Protein AF-A0A518KAV7-F1 (afdb_monomer)

Nearest PDB structures (foldseek):
  3vib-assembly2_D  TM=1.621E-01  e=8.831E+00  Neisseria gonorrhoeae

Organism: NCBI:txid2528022

Radius of gyration: 20.18 Å; Cα contacts (8 Å, |Δi|>4): 97; chains: 1; bounding box: 56×32×57 Å

Secondary structure (DSSP, 8-state):
-----PPPHHHHHHHHHHHHHHS-HHHHHHHHHHHHHHHTT-HHHHHHHHHHHTT-HHHHHHHHHHHHH-SHHHHHHHH-HHHH---SHHHHHHHHHHHHHTTS---HHHHHHHHHHHHHS----PPP--------GGGGTTSSTTSSSSSSS--

Solvent-accessible surface area (backbone atoms only — not comparable to full-atom values): 9605 Å² total; per-residue (Å²): 135,86,69,80,55,72,61,60,67,72,56,54,54,52,49,52,53,50,40,64,74,46,33,58,80,92,47,37,66,60,51,50,62,65,36,46,74,37,35,38,67,41,53,66,57,35,50,42,38,51,63,76,20,70,47,37,68,72,44,37,53,52,45,47,56,42,44,74,77,50,47,64,62,57,51,47,40,66,78,36,50,76,77,64,49,68,83,42,50,64,52,41,50,55,50,37,54,50,29,42,75,70,69,74,43,73,56,69,67,56,54,53,50,31,53,52,51,58,72,67,50,77,87,77,81,72,79,91,76,80,95,78,86,82,79,69,78,68,80,72,67,77,83,73,80,82,82,81,85,86,84,92,85,89,133

Sequence (155 aa):
MAFNSNPPAHVWDAIDRQISQQFAAADQDRVKEMIRPFMEGDAKLAKYILLLSRGKINAVANYVESAKNDSRDIIFWVENPEESRLETPEKIEDFQKTCEWLGIGRDSELDRYKTQLESKAPDRRIPVLPDEPGIPKWVLLLVTCGVILFSFMIA

Foldseek 3Di:
DDQQDQDDPVLVVVLLVLLVVQEDPVCSVVLCVLLVVCRRPPSVLSVLLSVQCRHPSVSSNVSSVVVVVPSVVSVCCSVCVVLVDPLALVSLVVVQVVCVVVVVHGDVVSVVVSVVSVVPDDDPPDDDDDDDDDPDPCVVVPPPPPPPPDDPPDD

Mean predicted aligned error: 13.45 Å

Structure (mmCIF, N/CA/C/O backbone):
data_AF-A0A518KAV7-F1
#
_entry.id   AF-A0A518KAV7-F1
#
loop_
_atom_site.group_PDB
_atom_site.id
_atom_site.type_symbol
_atom_site.label_atom_id
_atom_site.label_alt_id
_atom_site.label_comp_id
_atom_site.label_asym_id
_atom_site.label_entity_id
_atom_site.label_seq_id
_atom_site.pdbx_PDB_ins_code
_atom_site.Cartn_x
_atom_site.Cartn_y
_atom_site.Cartn_z
_atom_site.occupancy
_atom_site.B_iso_or_equiv
_atom_site.auth_seq_id
_atom_site.auth_comp_id
_atom_site.auth_asym_id
_atom_site.auth_atom_id
_atom_site.pdbx_PDB_model_num
ATOM 1 N N . MET A 1 1 ? 4.267 4.760 27.794 1.00 34.22 1 MET A N 1
ATOM 2 C CA . MET A 1 1 ? 3.661 6.053 27.414 1.00 34.22 1 MET A CA 1
ATOM 3 C C . MET A 1 1 ? 2.378 5.745 26.669 1.00 34.22 1 MET A C 1
ATOM 5 O O . MET A 1 1 ? 2.455 5.133 25.616 1.00 34.22 1 MET A O 1
ATOM 9 N N . ALA A 1 2 ? 1.220 6.051 27.251 1.00 39.09 2 ALA A N 1
ATOM 10 C CA . ALA A 1 2 ? -0.074 5.802 26.624 1.00 39.09 2 ALA A CA 1
ATOM 11 C C . ALA A 1 2 ? -0.542 7.083 25.926 1.00 39.09 2 ALA A C 1
ATOM 13 O O . ALA A 1 2 ? -1.054 7.984 26.583 1.00 39.09 2 ALA A O 1
ATOM 14 N N . PHE A 1 3 ? -0.367 7.162 24.609 1.00 43.00 3 PHE A N 1
ATOM 15 C CA . PHE A 1 3 ? -1.156 8.072 23.781 1.00 43.00 3 PHE A CA 1
ATOM 16 C C . PHE A 1 3 ? -2.377 7.291 23.305 1.00 43.00 3 PHE A C 1
ATOM 18 O O . PHE A 1 3 ? -2.427 6.816 22.182 1.00 43.00 3 PHE A O 1
ATOM 25 N N . ASN A 1 4 ? -3.317 7.072 24.226 1.00 48.50 4 ASN A N 1
ATOM 26 C CA . ASN A 1 4 ? -4.626 6.515 23.912 1.00 48.50 4 ASN A CA 1
ATOM 27 C C . ASN A 1 4 ? -5.614 7.683 23.902 1.00 48.50 4 ASN A C 1
ATOM 29 O O . ASN A 1 4 ? -6.257 7.999 24.903 1.00 48.50 4 ASN A O 1
ATOM 33 N N . SER A 1 5 ? -5.609 8.431 22.806 1.00 58.91 5 SER A N 1
ATOM 34 C CA . SER A 1 5 ? -6.544 9.526 22.574 1.00 58.91 5 SER A CA 1
ATOM 35 C C . SER A 1 5 ? -7.206 9.252 21.242 1.00 58.91 5 SER A C 1
ATOM 37 O O . SER A 1 5 ? -6.611 9.470 20.192 1.00 58.91 5 SER A O 1
ATOM 39 N N . ASN A 1 6 ? -8.431 8.737 21.314 1.00 66.62 6 ASN A N 1
ATOM 40 C CA . ASN A 1 6 ? -9.292 8.513 20.162 1.00 66.62 6 ASN A CA 1
ATOM 41 C C . ASN A 1 6 ? -9.259 9.776 19.272 1.00 66.62 6 ASN A C 1
ATOM 43 O O . ASN A 1 6 ? -9.454 10.878 19.806 1.00 66.62 6 ASN A O 1
ATOM 47 N N . PRO A 1 7 ? -8.948 9.678 17.966 1.00 72.12 7 PRO A N 1
ATOM 48 C CA . PRO A 1 7 ? -8.705 10.862 17.160 1.00 72.12 7 PRO A CA 1
ATOM 49 C C . PRO A 1 7 ? -9.982 11.711 17.068 1.00 72.12 7 PRO A C 1
ATOM 51 O O . PRO A 1 7 ? -11.095 11.181 17.160 1.00 72.12 7 PRO A O 1
ATOM 54 N N . PRO A 1 8 ? -9.854 13.037 16.878 1.00 82.06 8 PRO A N 1
ATOM 55 C CA . PRO A 1 8 ? -11.007 13.922 16.770 1.00 82.06 8 PRO A CA 1
ATOM 56 C C . PRO A 1 8 ? -11.998 13.446 15.696 1.00 82.06 8 PRO A C 1
ATOM 58 O O . PRO A 1 8 ? -11.579 12.997 14.630 1.00 82.06 8 PRO A O 1
ATOM 61 N N . ALA A 1 9 ? -13.305 13.612 15.926 1.00 83.06 9 ALA A N 1
ATOM 62 C CA . ALA A 1 9 ? -14.360 13.112 15.029 1.00 83.06 9 ALA A CA 1
ATOM 63 C C . ALA A 1 9 ? -14.176 13.524 13.553 1.00 83.06 9 ALA A C 1
ATOM 65 O O . ALA A 1 9 ? -14.327 12.707 12.652 1.00 83.06 9 ALA A O 1
ATOM 66 N N . HIS A 1 10 ? -13.727 14.758 13.299 1.00 84.56 10 HIS A N 1
ATOM 67 C CA . HIS A 1 10 ? -13.486 15.244 11.936 1.00 84.56 10 HIS A CA 1
ATOM 68 C C . HIS A 1 10 ? -12.401 14.452 11.177 1.00 84.56 10 HIS A C 1
ATOM 70 O O . HIS A 1 10 ? -12.378 14.458 9.944 1.00 84.56 10 HIS A O 1
ATOM 76 N N . VAL A 1 11 ? -11.485 13.790 11.894 1.00 85.06 11 VAL A N 1
ATOM 77 C CA . VAL A 1 11 ? -10.450 12.928 11.310 1.00 85.06 11 VAL A CA 1
ATOM 78 C C . VAL A 1 11 ? -11.068 11.618 10.833 1.00 85.06 11 VAL A C 1
ATOM 80 O O . VAL A 1 11 ? -10.790 11.206 9.706 1.00 85.06 11 VAL A O 1
ATOM 83 N N . TRP A 1 12 ? -11.948 11.016 11.639 1.00 85.12 12 TRP A N 1
ATOM 84 C CA . TRP A 1 12 ? -12.741 9.851 11.242 1.00 85.12 12 TRP A CA 1
ATOM 85 C C . TRP A 1 12 ? -13.594 10.154 10.011 1.00 85.12 12 TRP A C 1
ATOM 87 O O . TRP A 1 12 ? -13.512 9.414 9.037 1.00 85.12 12 TRP A O 1
ATOM 97 N N . ASP A 1 13 ? -14.301 11.286 9.991 1.00 90.69 13 ASP A N 1
ATOM 98 C CA . ASP A 1 13 ? -15.133 11.679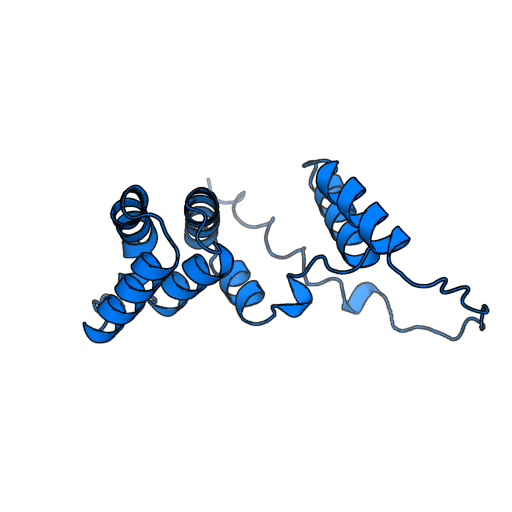 8.846 1.00 90.69 13 ASP A CA 1
ATOM 99 C C . ASP A 1 13 ? -14.316 11.839 7.556 1.00 90.69 13 ASP A C 1
ATOM 101 O O . ASP A 1 13 ? -14.772 11.510 6.460 1.00 90.69 13 ASP A O 1
ATOM 105 N N . ALA A 1 14 ? -13.095 12.373 7.657 1.00 90.69 14 ALA A N 1
ATOM 106 C CA . ALA A 1 14 ? -12.216 12.532 6.503 1.00 90.69 14 ALA A CA 1
ATOM 107 C C . ALA A 1 14 ? -11.756 11.180 5.943 1.00 90.69 14 ALA A C 1
ATOM 109 O O . ALA A 1 14 ? -11.731 11.005 4.725 1.00 90.69 14 ALA A O 1
ATOM 110 N N . ILE A 1 15 ? -11.419 10.233 6.819 1.00 91.62 15 ILE A N 1
ATOM 111 C CA . ILE A 1 15 ? -11.043 8.878 6.414 1.00 91.62 15 ILE A CA 1
ATOM 112 C C . ILE A 1 15 ? -12.242 8.120 5.853 1.00 91.62 15 ILE A C 1
ATOM 114 O O . ILE A 1 15 ? -12.112 7.466 4.823 1.00 91.62 15 ILE A O 1
ATOM 118 N N . ASP A 1 16 ? -13.413 8.246 6.468 1.00 93.00 16 ASP A N 1
ATOM 119 C CA . ASP A 1 16 ? -14.627 7.579 6.006 1.00 93.00 16 ASP A CA 1
ATOM 120 C C . ASP A 1 16 ? -15.026 8.043 4.598 1.00 93.00 16 ASP A C 1
ATOM 122 O O . ASP A 1 16 ? -15.316 7.234 3.710 1.00 93.00 16 ASP A O 1
ATOM 126 N N . ARG A 1 17 ? -14.914 9.354 4.343 1.00 93.81 17 ARG A N 1
ATOM 127 C CA . ARG A 1 17 ? -15.061 9.917 2.993 1.00 93.81 17 ARG A CA 1
ATOM 128 C C . ARG A 1 17 ? -14.039 9.340 2.017 1.00 93.81 17 ARG A C 1
ATOM 130 O O . ARG A 1 17 ? -14.412 8.988 0.901 1.00 93.81 17 ARG A O 1
ATOM 137 N N . GLN A 1 18 ? -12.773 9.224 2.417 1.00 93.44 18 GLN A N 1
ATOM 138 C CA . GLN A 1 18 ? -11.726 8.661 1.561 1.00 93.44 18 GLN A CA 1
ATOM 139 C C . GLN A 1 18 ? -12.000 7.188 1.222 1.00 93.44 18 GLN A C 1
ATOM 141 O O . GLN A 1 18 ? -11.882 6.797 0.061 1.00 93.44 18 GLN A O 1
ATOM 146 N N . ILE A 1 19 ? -12.409 6.380 2.204 1.00 94.69 19 ILE A N 1
ATOM 147 C CA . ILE A 1 19 ? -12.776 4.973 1.997 1.00 94.69 19 ILE A CA 1
ATOM 148 C C . ILE A 1 19 ? -13.964 4.876 1.037 1.00 94.69 19 ILE A C 1
ATOM 150 O O . ILE A 1 19 ? -13.913 4.120 0.068 1.00 94.69 19 ILE A O 1
ATOM 154 N N . SER A 1 20 ? -14.990 5.698 1.254 1.00 94.50 20 SER A N 1
ATOM 155 C CA . SER A 1 20 ? -16.188 5.727 0.411 1.00 94.50 20 SER A CA 1
ATOM 156 C C . SER A 1 20 ? -15.890 6.080 -1.049 1.00 94.50 20 SER A C 1
ATOM 158 O O . SER A 1 20 ? -16.567 5.600 -1.954 1.00 94.50 20 SER A O 1
ATOM 160 N N . GLN A 1 21 ? -14.875 6.915 -1.287 1.00 94.75 21 GLN A N 1
ATOM 161 C CA . GLN A 1 21 ? -14.450 7.325 -2.628 1.00 94.75 21 GLN A CA 1
ATOM 162 C C . GLN A 1 21 ? -13.569 6.288 -3.334 1.00 94.75 21 GLN A C 1
ATOM 164 O O . GLN A 1 21 ? -13.584 6.219 -4.560 1.00 94.75 21 GLN A O 1
ATOM 169 N N . GLN A 1 22 ? -12.766 5.526 -2.587 1.00 93.19 22 GLN A N 1
ATOM 170 C CA . GLN A 1 22 ? -11.732 4.657 -3.160 1.00 93.19 22 GLN A CA 1
ATOM 171 C C . GLN A 1 22 ? -12.135 3.182 -3.242 1.00 93.19 22 GLN A C 1
ATOM 173 O O . GLN A 1 22 ? -11.555 2.453 -4.043 1.00 93.19 22 GLN A O 1
ATOM 178 N N . PHE A 1 23 ? -13.096 2.732 -2.431 1.00 94.06 23 PHE A N 1
ATOM 179 C CA . PHE A 1 23 ? -13.441 1.317 -2.291 1.00 94.06 23 PHE A CA 1
ATOM 180 C C . PHE A 1 23 ? -14.913 1.052 -2.611 1.00 94.06 23 PHE A C 1
ATOM 182 O O . PHE A 1 23 ? -15.799 1.860 -2.316 1.00 94.06 23 PHE A O 1
ATOM 189 N N . ALA A 1 24 ? -15.182 -0.125 -3.180 1.00 93.25 24 ALA A N 1
ATOM 190 C CA . ALA A 1 24 ? -16.541 -0.602 -3.407 1.00 93.25 24 ALA A CA 1
ATOM 191 C C . ALA A 1 24 ? -17.297 -0.724 -2.077 1.00 93.25 24 ALA A C 1
ATOM 193 O O . ALA A 1 24 ? -16.712 -1.138 -1.080 1.00 93.25 24 ALA A O 1
ATOM 194 N N . ALA A 1 25 ? -18.600 -0.426 -2.068 1.00 93.00 25 ALA A N 1
ATOM 195 C CA . ALA A 1 25 ? -19.424 -0.424 -0.852 1.00 93.00 25 ALA A CA 1
ATOM 196 C C . ALA A 1 25 ? -19.306 -1.716 -0.021 1.00 93.00 25 ALA A C 1
ATOM 198 O O . ALA A 1 25 ? -19.246 -1.653 1.201 1.00 93.00 25 ALA A O 1
ATOM 199 N N . ALA A 1 26 ? -19.193 -2.873 -0.684 1.00 95.00 26 ALA A N 1
ATOM 200 C CA . ALA A 1 26 ? -19.034 -4.174 -0.032 1.00 95.00 26 ALA A CA 1
ATOM 201 C C . ALA A 1 26 ? -17.722 -4.326 0.769 1.00 95.00 26 ALA A C 1
ATOM 203 O O . ALA A 1 26 ? -17.660 -5.137 1.688 1.00 95.00 26 ALA A O 1
ATOM 204 N N . ASP A 1 27 ? -16.688 -3.550 0.437 1.00 93.94 27 ASP A N 1
ATOM 205 C CA . ASP A 1 27 ? -15.355 -3.631 1.042 1.00 93.94 27 ASP A CA 1
ATOM 206 C C . ASP A 1 27 ? -15.120 -2.570 2.128 1.00 93.94 27 ASP A C 1
ATOM 208 O O . ASP A 1 27 ? -14.184 -2.694 2.921 1.00 93.94 27 ASP A O 1
ATOM 212 N N . GLN A 1 28 ? -15.951 -1.524 2.186 1.00 95.06 28 GLN A N 1
ATOM 213 C CA . GLN A 1 28 ? -15.703 -0.340 3.017 1.00 95.06 28 GLN A CA 1
ATOM 214 C C . GLN A 1 28 ? -15.636 -0.674 4.508 1.00 95.06 28 GLN A C 1
ATOM 216 O O . GLN A 1 28 ? -14.686 -0.268 5.176 1.00 95.06 28 GLN A O 1
ATOM 221 N N . ASP A 1 29 ? -16.587 -1.454 5.025 1.00 96.06 29 ASP A N 1
ATOM 222 C CA . ASP A 1 29 ? -16.607 -1.834 6.444 1.00 96.06 29 ASP A CA 1
ATOM 223 C C . ASP A 1 29 ? -15.382 -2.668 6.818 1.00 96.06 29 ASP A C 1
ATOM 225 O O . ASP A 1 29 ? -14.750 -2.446 7.851 1.00 96.06 29 ASP A O 1
ATOM 229 N N . ARG A 1 30 ? -14.965 -3.572 5.927 1.00 95.56 30 ARG A N 1
ATOM 230 C CA . ARG A 1 30 ? -13.766 -4.381 6.142 1.00 95.56 30 ARG A CA 1
ATOM 231 C C . ARG A 1 30 ? -12.503 -3.521 6.166 1.00 95.56 30 ARG A C 1
ATOM 233 O O . ARG A 1 30 ? -11.631 -3.747 7.002 1.00 95.56 30 ARG A O 1
ATOM 240 N N . VAL A 1 31 ? -12.397 -2.530 5.280 1.00 95.88 31 VAL A N 1
ATOM 241 C CA . VAL A 1 31 ? -11.277 -1.576 5.273 1.00 95.88 31 VAL A CA 1
ATOM 242 C C . VAL A 1 31 ? -11.244 -0.756 6.562 1.00 95.88 31 VAL A C 1
ATOM 244 O O . VAL A 1 31 ? -10.170 -0.622 7.148 1.00 95.88 31 VAL A O 1
ATOM 247 N N . LYS A 1 32 ? -12.398 -0.269 7.043 1.00 94.56 32 LYS A N 1
ATOM 248 C CA . LYS A 1 32 ? -12.500 0.468 8.315 1.00 94.56 32 LYS A CA 1
ATOM 249 C C . LYS A 1 32 ? -11.968 -0.354 9.482 1.00 94.56 32 LYS A C 1
ATOM 251 O O . LYS A 1 32 ? -11.147 0.148 10.243 1.00 94.56 32 LYS A O 1
ATOM 256 N N . GLU A 1 33 ? -12.378 -1.617 9.587 1.00 94.56 33 GLU A N 1
ATOM 257 C CA . GLU A 1 33 ? -11.902 -2.502 10.653 1.00 94.56 33 GLU A CA 1
ATOM 258 C C . GLU A 1 33 ? -10.394 -2.766 10.570 1.00 94.56 33 GLU A C 1
ATOM 260 O O . GLU A 1 33 ? -9.713 -2.761 11.593 1.00 94.56 33 GLU A O 1
ATOM 265 N N . MET A 1 34 ? -9.837 -2.923 9.364 1.00 94.50 34 MET A N 1
ATOM 266 C CA . MET A 1 34 ? -8.398 -3.152 9.190 1.00 94.50 34 MET A CA 1
ATOM 267 C C . MET A 1 34 ? -7.538 -1.961 9.632 1.00 94.50 34 MET A C 1
ATOM 269 O O . MET A 1 34 ? -6.458 -2.167 10.186 1.00 94.50 34 MET A O 1
ATOM 273 N N . ILE A 1 35 ? -7.994 -0.727 9.399 1.00 92.62 35 ILE A N 1
ATOM 274 C CA . ILE A 1 35 ? -7.211 0.475 9.724 1.00 92.62 35 ILE A CA 1
ATOM 275 C C . ILE A 1 35 ? -7.519 1.057 11.111 1.00 92.62 35 ILE A C 1
ATOM 277 O O . ILE A 1 35 ? -6.751 1.889 11.598 1.00 92.62 35 ILE A O 1
ATOM 281 N N . ARG A 1 36 ? -8.617 0.633 11.756 1.00 91.62 36 ARG A N 1
ATOM 282 C CA . ARG A 1 36 ? -9.059 1.108 13.080 1.00 91.62 36 ARG A CA 1
ATOM 283 C C . ARG A 1 36 ? -7.934 1.115 14.131 1.00 91.62 36 ARG A C 1
ATOM 285 O O . ARG A 1 36 ? -7.793 2.144 14.787 1.00 91.62 36 ARG A O 1
ATOM 292 N N . PRO A 1 37 ? -7.074 0.082 14.258 1.00 89.56 37 PRO A N 1
ATOM 293 C CA . PRO A 1 37 ? -5.996 0.095 15.253 1.00 89.56 37 PRO A CA 1
ATOM 294 C C . PRO A 1 37 ? -4.995 1.244 15.066 1.00 89.56 37 PRO A C 1
ATOM 296 O O . PRO A 1 37 ? -4.436 1.751 16.033 1.00 89.56 37 PRO A O 1
ATOM 299 N N . PHE A 1 38 ? -4.780 1.685 13.825 1.00 88.25 38 PHE A N 1
ATOM 300 C CA . PHE A 1 38 ? -3.863 2.785 13.524 1.00 88.25 38 PHE A CA 1
ATOM 301 C C . PHE A 1 38 ? -4.512 4.148 13.743 1.00 88.25 38 PHE A C 1
ATOM 303 O O . PHE A 1 38 ? -3.808 5.127 13.948 1.00 88.25 38 PHE A O 1
ATOM 310 N N . MET A 1 39 ? -5.843 4.220 13.761 1.00 82.38 39 MET A N 1
ATOM 311 C CA . MET A 1 39 ? -6.563 5.458 14.052 1.00 82.38 39 MET A CA 1
ATOM 312 C C . MET A 1 39 ? -6.415 5.889 15.504 1.00 82.38 39 MET A C 1
ATOM 314 O O . MET A 1 39 ? -6.275 7.077 15.772 1.00 82.38 39 MET A O 1
ATOM 318 N N . GLU A 1 40 ? -6.412 4.933 16.428 1.00 72.81 40 GLU A N 1
ATOM 319 C CA . GLU A 1 40 ? -6.347 5.190 17.870 1.00 72.81 40 GLU A CA 1
ATOM 320 C C . GLU A 1 40 ? -4.949 5.635 18.342 1.00 72.81 40 GLU A C 1
ATOM 322 O O . GLU A 1 40 ? -4.835 6.252 19.400 1.00 72.81 40 GLU A O 1
ATOM 327 N N . GLY A 1 41 ? -3.903 5.362 17.549 1.00 68.38 41 GLY A N 1
ATOM 328 C CA . GLY A 1 41 ? -2.515 5.744 17.839 1.00 68.38 41 GLY A CA 1
ATOM 329 C C . GLY A 1 41 ? -1.971 6.878 16.964 1.00 68.38 41 GLY A C 1
ATOM 330 O O . GLY A 1 41 ? -1.488 7.880 17.488 1.00 68.38 41 GLY A O 1
ATOM 331 N N . ASP A 1 42 ? -2.043 6.735 15.635 1.00 73.94 42 ASP A N 1
ATOM 332 C CA . ASP A 1 42 ? -1.561 7.723 14.661 1.00 73.94 42 ASP A CA 1
ATOM 333 C C . ASP A 1 42 ? -2.437 7.718 13.398 1.00 73.94 42 ASP A C 1
ATOM 335 O O . ASP A 1 42 ? -2.201 7.002 12.419 1.00 73.94 42 ASP A O 1
ATOM 339 N N . ALA A 1 43 ? -3.446 8.589 13.392 1.00 81.44 43 ALA A N 1
ATOM 340 C CA . ALA A 1 43 ? -4.366 8.725 12.268 1.00 81.44 43 ALA A CA 1
ATOM 341 C C . ALA A 1 43 ? -3.684 9.111 10.934 1.00 81.44 43 ALA A C 1
ATOM 343 O O . ALA A 1 43 ? -4.305 8.984 9.873 1.00 81.44 43 ALA A O 1
ATOM 344 N N . LYS A 1 44 ? -2.421 9.573 10.940 1.00 87.69 44 LYS A N 1
ATOM 345 C CA . LYS A 1 44 ? -1.639 9.811 9.715 1.00 87.69 44 LYS A CA 1
ATOM 346 C C . LYS A 1 44 ? -1.304 8.487 9.026 1.00 87.69 44 LYS A C 1
ATOM 348 O O . LYS A 1 44 ? -1.463 8.376 7.811 1.00 87.69 44 LYS A O 1
ATOM 353 N N . LEU A 1 45 ? -0.933 7.468 9.799 1.00 89.69 45 LEU A N 1
ATOM 354 C CA . LEU A 1 45 ? -0.577 6.149 9.284 1.00 89.69 45 LEU A CA 1
ATOM 355 C C . LEU A 1 45 ? -1.770 5.455 8.613 1.00 89.69 45 LEU A C 1
ATOM 357 O O . LEU A 1 45 ? -1.625 4.892 7.530 1.00 89.69 45 LEU A O 1
ATOM 361 N N . ALA A 1 46 ? -2.971 5.586 9.184 1.00 91.88 46 ALA A N 1
ATOM 362 C CA . ALA A 1 46 ? -4.198 5.095 8.554 1.00 91.88 46 ALA A CA 1
ATOM 363 C C . ALA A 1 46 ? -4.426 5.725 7.163 1.00 91.88 46 ALA A C 1
ATOM 365 O O . ALA A 1 46 ? -4.733 5.022 6.200 1.00 91.88 46 ALA A O 1
ATOM 366 N N . LYS A 1 47 ? -4.202 7.040 7.016 1.00 91.88 47 LYS A N 1
ATOM 367 C CA . LYS A 1 47 ? -4.291 7.721 5.709 1.00 91.88 47 LYS A CA 1
ATOM 368 C C . LYS A 1 47 ? -3.231 7.236 4.725 1.00 91.88 47 LYS A C 1
ATOM 370 O O . LYS A 1 47 ? -3.527 7.090 3.540 1.00 91.88 47 LYS A O 1
ATOM 375 N N . TYR A 1 48 ? -2.014 6.991 5.202 1.00 92.25 48 TYR A N 1
ATOM 376 C CA . TYR A 1 48 ? -0.897 6.526 4.381 1.00 92.25 48 TYR A CA 1
ATOM 377 C C . TYR A 1 48 ? -1.144 5.128 3.819 1.00 92.25 48 TYR A C 1
ATOM 379 O O . TYR A 1 48 ? -0.977 4.912 2.619 1.00 92.25 48 TYR A O 1
ATOM 387 N N . ILE A 1 49 ? -1.652 4.218 4.652 1.00 90.69 49 ILE A N 1
ATOM 388 C CA . ILE A 1 49 ? -2.084 2.884 4.226 1.00 90.69 49 ILE A CA 1
ATOM 389 C C . ILE A 1 49 ? -3.121 2.995 3.103 1.00 90.69 49 ILE A C 1
ATOM 391 O O . ILE A 1 49 ? -2.969 2.357 2.061 1.00 90.69 49 ILE A O 1
ATOM 395 N N . LEU A 1 50 ? -4.149 3.836 3.264 1.00 92.25 50 LEU A N 1
ATOM 396 C CA . LEU A 1 50 ? -5.175 4.022 2.232 1.00 92.25 50 LEU A CA 1
ATOM 397 C C . LEU A 1 50 ? -4.597 4.604 0.933 1.00 92.25 50 LEU A C 1
ATOM 399 O O . LEU A 1 50 ? -4.927 4.123 -0.152 1.00 92.25 50 LEU A O 1
ATOM 403 N N . LEU A 1 51 ? -3.703 5.593 1.034 1.00 88.81 51 LEU A N 1
ATOM 404 C CA . LEU A 1 51 ? -3.054 6.220 -0.120 1.00 88.81 51 LEU A CA 1
ATOM 405 C C . LEU A 1 51 ? -2.236 5.209 -0.937 1.00 88.81 51 LEU A C 1
ATOM 407 O O . LEU A 1 51 ? -2.389 5.140 -2.158 1.00 88.81 51 LEU A O 1
ATOM 411 N N . LEU A 1 52 ? -1.403 4.403 -0.274 1.00 85.19 52 LEU A N 1
ATOM 412 C CA . LEU A 1 52 ? -0.593 3.378 -0.940 1.00 85.19 52 LEU A CA 1
ATOM 413 C C . LEU A 1 52 ? -1.450 2.244 -1.513 1.00 85.19 52 LEU A C 1
ATOM 415 O O . LEU A 1 52 ? -1.129 1.692 -2.565 1.00 85.19 52 LEU A O 1
ATOM 419 N N . SER A 1 53 ? -2.576 1.934 -0.870 1.00 85.19 53 SER A N 1
ATOM 420 C CA . SER A 1 53 ? -3.464 0.847 -1.293 1.00 85.19 53 SER A CA 1
ATOM 421 C C . SER A 1 53 ? -4.232 1.141 -2.581 1.00 85.19 53 SER A C 1
ATOM 423 O O . SER A 1 53 ? -4.685 0.204 -3.241 1.00 85.19 53 SER A O 1
ATOM 425 N N . ARG A 1 54 ? -4.395 2.420 -2.951 1.00 86.50 54 ARG A N 1
ATOM 426 C CA . ARG A 1 54 ? -5.065 2.864 -4.192 1.00 86.50 54 ARG A CA 1
ATOM 427 C C . ARG A 1 54 ? -6.418 2.170 -4.431 1.00 86.50 54 ARG A C 1
ATOM 429 O O . ARG A 1 54 ? -6.688 1.696 -5.533 1.00 86.50 54 ARG A O 1
ATOM 436 N N . GLY A 1 55 ? -7.240 2.055 -3.385 1.00 85.44 55 GLY A N 1
ATOM 437 C CA . GLY A 1 55 ? -8.569 1.430 -3.465 1.00 85.44 55 GLY A CA 1
ATOM 438 C C . GLY A 1 55 ? -8.588 -0.103 -3.550 1.00 85.44 55 GLY A C 1
ATOM 439 O O . GLY A 1 55 ? -9.651 -0.695 -3.720 1.00 85.44 55 GLY A O 1
ATOM 440 N N . LYS A 1 56 ? -7.439 -0.785 -3.435 1.00 82.44 56 LYS A N 1
ATOM 441 C CA . LYS A 1 56 ? -7.361 -2.254 -3.487 1.00 82.44 56 LYS A CA 1
ATOM 442 C C . LYS A 1 56 ? -7.350 -2.850 -2.083 1.00 82.44 56 LYS A C 1
ATOM 444 O O . LYS A 1 56 ? -6.380 -2.682 -1.348 1.00 82.44 56 LYS A O 1
ATOM 449 N N . ILE A 1 57 ? -8.380 -3.617 -1.729 1.00 88.06 57 ILE A N 1
ATOM 450 C CA . ILE A 1 57 ? -8.510 -4.208 -0.386 1.00 88.06 57 ILE A CA 1
ATOM 451 C C . ILE A 1 57 ? -7.341 -5.135 -0.007 1.00 88.06 57 ILE A C 1
ATOM 453 O O . ILE A 1 57 ? -6.851 -5.081 1.117 1.00 88.06 57 ILE A O 1
ATOM 457 N N . ASN A 1 58 ? -6.828 -5.928 -0.953 1.00 82.75 58 ASN A N 1
ATOM 458 C CA . ASN A 1 58 ? -5.674 -6.800 -0.702 1.00 82.75 58 ASN A CA 1
ATOM 459 C C . ASN A 1 58 ? -4.402 -5.992 -0.401 1.00 82.75 58 ASN A C 1
ATOM 461 O O . ASN A 1 58 ? -3.585 -6.412 0.411 1.00 82.75 58 ASN A O 1
ATOM 465 N N . ALA A 1 59 ? -4.252 -4.812 -1.012 1.00 81.31 59 ALA A N 1
ATOM 466 C CA . ALA A 1 59 ? -3.136 -3.923 -0.709 1.00 81.31 59 ALA A CA 1
ATOM 467 C C . ALA A 1 59 ? -3.277 -3.316 0.695 1.00 81.31 59 ALA A C 1
ATOM 469 O O . ALA A 1 59 ? -2.286 -3.255 1.415 1.00 81.31 59 ALA A O 1
ATOM 470 N N . VAL A 1 60 ? -4.503 -2.969 1.119 1.00 87.38 60 VAL A N 1
ATOM 471 C CA . VAL A 1 60 ? -4.765 -2.524 2.502 1.00 87.38 60 VAL A CA 1
ATOM 472 C C . VAL A 1 60 ? -4.303 -3.586 3.489 1.00 87.38 60 VAL A C 1
ATOM 474 O O . VAL A 1 60 ? -3.574 -3.259 4.417 1.00 87.38 60 VAL A O 1
ATOM 477 N N . ALA A 1 61 ? -4.672 -4.851 3.271 1.00 83.75 61 ALA A N 1
ATOM 478 C CA . ALA A 1 61 ? -4.263 -5.947 4.145 1.00 83.75 61 ALA A CA 1
ATOM 479 C C . ALA A 1 61 ? -2.731 -6.081 4.233 1.00 83.75 61 ALA A C 1
ATOM 481 O O . ALA A 1 61 ? -2.195 -6.185 5.334 1.00 83.75 61 ALA A O 1
ATOM 482 N N . ASN A 1 62 ? -2.028 -6.004 3.098 1.00 83.06 62 ASN A N 1
ATOM 483 C CA . ASN A 1 62 ? -0.566 -6.089 3.062 1.00 83.06 62 ASN A CA 1
ATOM 484 C C . ASN A 1 62 ? 0.097 -4.928 3.813 1.00 83.06 62 ASN A C 1
ATOM 486 O O . ASN A 1 62 ? 0.964 -5.157 4.650 1.00 83.06 62 ASN A O 1
ATOM 490 N N . TYR A 1 63 ? -0.332 -3.689 3.560 1.00 85.31 63 TYR A N 1
ATOM 491 C CA . TYR A 1 63 ? 0.238 -2.523 4.235 1.00 85.31 63 TYR A CA 1
ATOM 492 C C . TYR A 1 63 ? -0.127 -2.470 5.716 1.00 85.31 63 TYR A C 1
ATOM 494 O O . TYR A 1 63 ? 0.689 -2.035 6.517 1.00 85.31 63 TYR A O 1
ATOM 502 N N . VAL A 1 64 ? -1.310 -2.942 6.109 1.00 89.12 64 VAL A N 1
ATOM 503 C CA . VAL A 1 64 ? -1.659 -3.111 7.525 1.00 89.12 64 VAL A CA 1
ATOM 504 C C . VAL A 1 64 ? -0.710 -4.097 8.195 1.00 89.12 64 VAL A C 1
ATOM 506 O O . VAL A 1 64 ? -0.233 -3.822 9.292 1.00 89.12 64 VAL A O 1
ATOM 509 N N . GLU A 1 65 ? -0.401 -5.217 7.548 1.00 86.94 65 GLU A N 1
ATOM 510 C CA . GLU A 1 65 ? 0.523 -6.200 8.110 1.00 86.94 65 GLU A CA 1
ATOM 511 C C . GLU A 1 65 ? 1.953 -5.656 8.208 1.00 86.94 65 GLU A C 1
ATOM 513 O O . GLU A 1 65 ? 2.591 -5.797 9.250 1.00 86.94 65 GLU A O 1
ATOM 518 N N . SER A 1 66 ? 2.429 -4.938 7.186 1.00 82.31 66 SER A N 1
ATOM 519 C CA . SER A 1 66 ? 3.697 -4.206 7.263 1.00 82.31 66 SER A CA 1
ATOM 520 C C . SER A 1 66 ? 3.690 -3.189 8.408 1.00 82.31 66 SER A C 1
ATOM 522 O O . SER A 1 66 ? 4.611 -3.192 9.214 1.00 82.31 66 SER A O 1
ATOM 524 N N . ALA A 1 67 ? 2.625 -2.392 8.548 1.00 85.81 67 ALA A N 1
ATOM 525 C CA . ALA A 1 67 ? 2.508 -1.340 9.559 1.00 85.81 67 ALA A CA 1
ATOM 526 C C . ALA A 1 67 ? 2.543 -1.860 11.000 1.00 85.81 67 ALA A C 1
ATOM 528 O O . ALA A 1 67 ? 3.035 -1.161 11.884 1.00 85.81 67 ALA A O 1
ATOM 529 N N . LYS A 1 68 ? 1.992 -3.057 11.250 1.00 86.31 68 LYS A N 1
ATOM 530 C CA . LYS A 1 68 ? 2.039 -3.696 12.575 1.00 86.31 68 LYS A CA 1
ATOM 531 C C . LYS A 1 68 ? 3.464 -4.052 12.987 1.00 86.31 68 LYS A C 1
ATOM 533 O O . LYS A 1 68 ? 3.771 -3.997 14.173 1.00 86.31 68 LYS A O 1
ATOM 538 N N . ASN A 1 69 ? 4.291 -4.439 12.018 1.00 81.50 69 ASN A N 1
ATOM 539 C CA . ASN A 1 69 ? 5.675 -4.832 12.251 1.00 81.50 69 ASN A CA 1
ATOM 540 C C . ASN A 1 69 ? 6.591 -3.603 12.293 1.00 81.50 69 ASN A C 1
ATOM 542 O O . ASN A 1 69 ? 7.342 -3.424 13.248 1.00 81.50 69 ASN A O 1
ATOM 546 N N . ASP A 1 70 ? 6.502 -2.747 11.273 1.00 82.56 70 ASP A N 1
ATOM 547 C CA . ASP A 1 70 ? 7.263 -1.507 11.154 1.00 82.56 70 ASP A CA 1
ATOM 548 C C . ASP A 1 70 ? 6.554 -0.513 10.218 1.00 82.56 70 ASP A C 1
ATOM 550 O O . ASP A 1 70 ? 6.365 -0.753 9.024 1.00 82.56 70 ASP A O 1
ATOM 554 N N . SER A 1 71 ? 6.161 0.641 10.755 1.00 84.19 71 SER A N 1
ATOM 555 C CA . SER A 1 71 ? 5.463 1.681 9.996 1.00 84.19 71 SER A CA 1
ATOM 556 C C . SER A 1 71 ? 6.392 2.634 9.238 1.00 84.19 71 SER A C 1
ATOM 558 O O . SER A 1 71 ? 5.905 3.427 8.426 1.00 84.19 71 SER A O 1
ATOM 560 N N . ARG A 1 72 ? 7.714 2.575 9.463 1.00 84.94 72 ARG A N 1
ATOM 561 C CA . ARG A 1 72 ? 8.682 3.513 8.866 1.00 84.94 72 ARG A CA 1
ATOM 562 C C . ARG A 1 72 ? 8.700 3.435 7.348 1.00 84.94 72 ARG A C 1
ATOM 564 O O . ARG A 1 72 ? 8.723 4.477 6.699 1.00 84.94 72 ARG A O 1
ATOM 571 N N . ASP A 1 73 ? 8.604 2.233 6.793 1.00 79.25 73 ASP A N 1
ATOM 572 C CA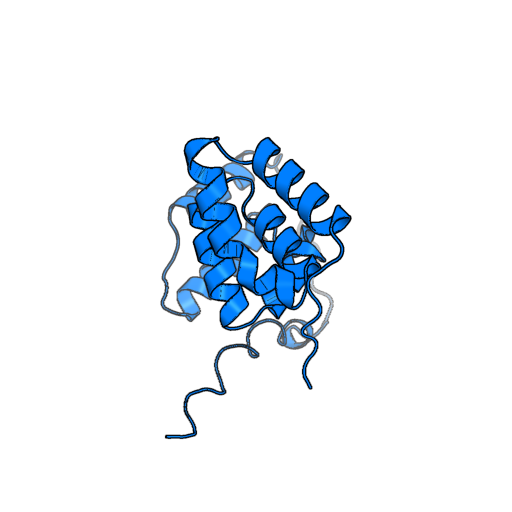 . ASP A 1 73 ? 8.586 2.035 5.342 1.00 79.25 73 ASP A CA 1
ATOM 573 C C . ASP A 1 73 ? 7.337 2.661 4.716 1.00 79.25 73 ASP A C 1
ATOM 575 O O . ASP A 1 73 ? 7.411 3.341 3.697 1.00 79.25 73 ASP A O 1
ATOM 579 N N . ILE A 1 74 ? 6.179 2.515 5.360 1.00 83.94 74 ILE A N 1
ATOM 580 C CA . ILE A 1 74 ? 4.920 3.105 4.883 1.00 83.94 74 ILE A CA 1
ATOM 581 C C . ILE A 1 74 ? 5.003 4.630 4.875 1.00 83.94 74 ILE A C 1
ATOM 583 O O . ILE A 1 74 ? 4.582 5.266 3.908 1.00 83.94 74 ILE A O 1
ATOM 587 N N . ILE A 1 75 ? 5.564 5.215 5.936 1.00 87.06 75 ILE A N 1
ATOM 588 C CA . ILE A 1 75 ? 5.798 6.659 6.025 1.00 87.06 75 ILE A CA 1
ATOM 589 C C . ILE A 1 75 ? 6.762 7.100 4.921 1.00 87.06 75 ILE A C 1
ATOM 591 O O . ILE A 1 75 ? 6.453 8.035 4.183 1.00 87.06 75 ILE A O 1
ATOM 595 N N . PHE A 1 76 ? 7.883 6.392 4.764 1.00 82.81 76 PHE A N 1
ATOM 596 C CA . PHE A 1 76 ? 8.897 6.701 3.764 1.00 82.81 76 PHE A CA 1
ATOM 597 C C . PHE A 1 76 ? 8.319 6.706 2.348 1.00 82.81 76 PHE A C 1
ATOM 599 O O . PHE A 1 76 ? 8.520 7.679 1.622 1.00 82.81 76 PHE A O 1
ATOM 606 N N . TRP A 1 77 ? 7.566 5.670 1.967 1.00 80.69 77 TRP A N 1
ATOM 607 C CA . TRP A 1 77 ? 7.019 5.552 0.615 1.00 80.69 77 TRP A CA 1
ATOM 608 C C . TRP A 1 77 ? 5.979 6.619 0.286 1.00 80.69 77 TRP A C 1
ATOM 610 O O . TRP A 1 77 ? 5.909 7.073 -0.856 1.00 80.69 77 TRP A O 1
ATOM 620 N N . VAL A 1 78 ? 5.180 7.043 1.266 1.00 85.88 78 VAL A N 1
ATOM 621 C CA . VAL A 1 78 ? 4.227 8.141 1.060 1.00 85.88 78 VAL A CA 1
ATOM 622 C C . VAL A 1 78 ? 4.933 9.489 0.951 1.00 85.88 78 VAL A C 1
ATOM 624 O O . VAL A 1 78 ? 4.548 10.307 0.116 1.00 85.88 78 VAL A O 1
ATOM 627 N N . GLU A 1 79 ? 5.950 9.732 1.775 1.00 85.81 79 GLU A N 1
ATOM 628 C CA . GLU A 1 79 ? 6.662 11.015 1.804 1.00 85.81 79 GLU A CA 1
ATOM 629 C C . GLU A 1 79 ? 7.684 11.149 0.661 1.00 85.81 79 GLU A C 1
ATOM 631 O O . GLU A 1 79 ? 8.002 12.266 0.258 1.00 85.81 79 GLU A O 1
ATOM 636 N N . ASN A 1 80 ? 8.121 10.029 0.073 1.00 83.69 80 ASN A N 1
ATOM 637 C CA . ASN A 1 80 ? 9.071 9.969 -1.042 1.00 83.69 80 ASN A CA 1
ATOM 638 C C . ASN A 1 80 ? 8.482 9.187 -2.233 1.00 83.69 80 ASN A C 1
ATOM 640 O O . ASN A 1 80 ? 9.002 8.134 -2.619 1.00 83.69 80 ASN A O 1
ATOM 644 N N . PRO A 1 81 ? 7.394 9.682 -2.857 1.00 75.56 81 PRO A N 1
ATOM 645 C CA . PRO A 1 81 ? 6.686 8.945 -3.900 1.00 75.56 81 PRO A CA 1
ATOM 646 C C . PRO A 1 81 ? 7.568 8.665 -5.123 1.00 75.56 81 PRO A C 1
ATOM 648 O O . PRO A 1 81 ? 7.432 7.608 -5.735 1.00 75.56 81 PRO A O 1
ATOM 651 N N . GLU A 1 82 ? 8.495 9.565 -5.455 1.00 76.38 82 GLU A N 1
ATOM 652 C CA . GLU A 1 82 ? 9.422 9.394 -6.581 1.00 76.38 82 GLU A CA 1
ATOM 653 C C . GLU A 1 82 ? 10.384 8.216 -6.379 1.00 76.38 82 GLU A C 1
ATOM 655 O O . GLU A 1 82 ? 10.750 7.547 -7.345 1.00 76.38 82 GLU A O 1
ATOM 660 N N . GLU A 1 83 ? 10.742 7.900 -5.132 1.00 74.31 83 GLU A N 1
ATOM 661 C CA . GLU A 1 83 ? 11.603 6.756 -4.817 1.00 74.31 83 GLU A CA 1
ATOM 662 C C . GLU A 1 83 ? 10.833 5.436 -4.806 1.00 74.31 83 GLU A C 1
ATOM 664 O O . GLU A 1 83 ? 11.376 4.409 -5.201 1.00 74.31 83 GLU A O 1
ATOM 669 N N . SER A 1 84 ? 9.542 5.459 -4.456 1.00 69.06 84 SER A N 1
ATOM 670 C CA . SER A 1 84 ? 8.677 4.265 -4.505 1.00 69.06 84 SER A CA 1
ATOM 671 C C . SER A 1 84 ? 8.300 3.809 -5.918 1.00 69.06 84 SER A C 1
ATOM 673 O O . SER A 1 84 ? 7.834 2.686 -6.121 1.00 69.06 84 SER A O 1
ATOM 675 N N . ARG A 1 85 ? 8.421 4.697 -6.907 1.00 77.44 85 ARG A N 1
ATOM 676 C CA . ARG A 1 85 ? 7.929 4.470 -8.266 1.00 77.44 85 ARG A CA 1
ATOM 677 C C . ARG A 1 85 ? 8.942 3.697 -9.103 1.00 77.44 85 ARG A C 1
ATOM 679 O O . ARG A 1 85 ? 10.028 4.183 -9.406 1.00 77.44 85 ARG A O 1
ATOM 686 N N . LEU A 1 86 ? 8.529 2.525 -9.578 1.00 79.19 86 LEU A N 1
ATOM 687 C CA . LEU A 1 86 ? 9.274 1.710 -10.542 1.00 79.19 86 LEU A CA 1
ATOM 688 C C . LEU A 1 86 ? 9.039 2.194 -11.985 1.00 79.19 86 LEU A C 1
ATOM 690 O O . LEU A 1 86 ? 8.562 1.453 -12.836 1.00 79.19 86 LEU A O 1
ATOM 694 N N . GLU A 1 87 ? 9.297 3.471 -12.255 1.00 81.62 87 GLU A N 1
ATOM 695 C CA . GLU A 1 87 ? 8.965 4.116 -13.540 1.00 81.62 87 GLU A CA 1
ATOM 696 C C . GLU A 1 87 ? 10.099 4.083 -14.568 1.00 81.62 87 GLU A C 1
ATOM 698 O O . GLU A 1 87 ? 9.900 4.466 -15.722 1.00 81.62 87 GLU A O 1
ATOM 703 N N . THR A 1 88 ? 11.280 3.605 -14.178 1.00 84.50 88 THR A N 1
ATOM 704 C CA . THR A 1 88 ? 12.418 3.436 -15.083 1.00 84.50 88 THR A CA 1
ATOM 705 C C . THR A 1 88 ? 12.838 1.968 -15.155 1.00 84.50 88 THR A C 1
ATOM 707 O O . THR A 1 88 ? 12.723 1.246 -14.159 1.00 84.50 88 THR A O 1
ATOM 710 N N . PRO A 1 89 ? 13.371 1.512 -16.306 1.00 87.69 89 PRO A N 1
ATOM 711 C CA . PRO A 1 89 ? 13.921 0.164 -16.428 1.00 87.69 89 PRO A CA 1
ATOM 712 C C . PRO A 1 89 ? 15.006 -0.146 -15.390 1.00 87.69 89 PRO A C 1
ATOM 714 O O . PRO A 1 89 ? 15.082 -1.265 -14.893 1.00 87.69 89 PRO A O 1
ATOM 717 N N . GLU A 1 90 ? 15.816 0.857 -15.042 1.00 87.88 90 GLU A N 1
ATOM 718 C CA . GLU A 1 90 ? 16.871 0.764 -14.028 1.00 87.88 90 GLU A CA 1
ATOM 719 C C . GLU A 1 90 ? 16.294 0.521 -12.629 1.00 87.88 90 GLU A C 1
ATOM 721 O O . GLU A 1 90 ? 16.679 -0.443 -11.976 1.00 87.88 90 GLU A O 1
ATOM 726 N N . LYS A 1 91 ? 15.289 1.307 -12.211 1.00 82.62 91 LYS A N 1
ATOM 727 C CA . LYS A 1 91 ? 14.621 1.115 -10.914 1.00 82.62 91 LYS A CA 1
ATOM 728 C C . LYS A 1 91 ? 13.954 -0.256 -10.810 1.00 82.62 91 LYS A C 1
ATOM 730 O O . LYS A 1 91 ? 14.009 -0.881 -9.755 1.00 82.62 91 LYS A O 1
ATOM 735 N N . ILE A 1 92 ? 13.348 -0.738 -11.900 1.00 82.44 92 ILE A N 1
ATOM 736 C CA . ILE A 1 92 ? 12.780 -2.092 -11.942 1.00 82.44 92 ILE A CA 1
ATOM 737 C C . ILE A 1 92 ? 13.877 -3.145 -11.770 1.00 82.44 92 ILE A C 1
ATOM 739 O O . ILE A 1 92 ? 13.710 -4.069 -10.980 1.00 82.44 92 ILE A O 1
ATOM 743 N N . GLU A 1 93 ? 14.990 -3.019 -12.492 1.00 89.25 93 GLU A N 1
ATOM 744 C CA . GLU A 1 93 ? 16.088 -3.984 -12.417 1.00 89.25 93 GLU A CA 1
ATOM 745 C C . GLU A 1 93 ? 16.728 -4.025 -11.024 1.00 89.25 93 GLU A C 1
ATOM 747 O O . GLU A 1 93 ? 16.982 -5.105 -10.494 1.00 89.25 93 GLU A O 1
ATOM 752 N N . ASP A 1 94 ? 16.953 -2.870 -10.403 1.00 86.19 94 ASP A N 1
ATOM 753 C CA . ASP A 1 94 ? 17.537 -2.792 -9.063 1.00 86.19 94 ASP A CA 1
ATOM 754 C C . ASP A 1 94 ? 16.602 -3.365 -7.989 1.00 86.19 94 ASP A C 1
ATOM 756 O O . ASP A 1 94 ? 17.048 -4.078 -7.082 1.00 86.19 94 ASP A O 1
ATOM 760 N N . PHE A 1 95 ? 15.291 -3.146 -8.129 1.00 80.06 95 PHE A N 1
ATOM 761 C CA . PHE A 1 95 ? 14.300 -3.801 -7.281 1.00 80.06 95 PHE A CA 1
ATOM 762 C C . PHE A 1 95 ? 14.325 -5.326 -7.459 1.00 80.06 95 PHE A C 1
ATOM 764 O O . PHE A 1 95 ? 14.388 -6.060 -6.474 1.00 80.06 95 PHE A O 1
ATOM 771 N N . GLN A 1 96 ? 14.365 -5.822 -8.699 1.00 82.88 96 GLN A N 1
ATOM 772 C CA . GLN A 1 96 ? 14.408 -7.261 -8.961 1.00 82.88 96 GLN A CA 1
ATOM 773 C C . GLN A 1 96 ? 15.676 -7.936 -8.423 1.00 82.88 96 GLN A C 1
ATOM 775 O O . GLN A 1 96 ? 15.573 -8.991 -7.798 1.00 82.88 96 GLN A O 1
ATOM 780 N N . LYS A 1 97 ? 16.856 -7.315 -8.568 1.00 85.56 97 LYS A N 1
ATOM 781 C CA . LYS A 1 97 ? 18.102 -7.809 -7.948 1.00 85.56 97 LYS A CA 1
ATOM 782 C C . LYS A 1 97 ? 17.986 -7.899 -6.431 1.00 85.56 97 LYS A C 1
ATOM 784 O O . LYS A 1 97 ? 18.516 -8.825 -5.821 1.00 85.56 97 LYS A O 1
ATOM 789 N N . THR A 1 98 ? 17.288 -6.944 -5.817 1.00 74.06 98 THR A N 1
ATOM 790 C CA . THR A 1 98 ? 17.020 -6.967 -4.376 1.00 74.06 98 THR A CA 1
ATOM 791 C C . THR A 1 98 ? 16.138 -8.162 -4.013 1.00 74.06 98 THR A C 1
ATOM 793 O O . THR A 1 98 ? 16.459 -8.886 -3.074 1.00 74.06 98 THR A O 1
ATOM 796 N N . CYS A 1 99 ? 15.078 -8.438 -4.779 1.00 74.25 99 CYS A N 1
ATOM 797 C CA . CYS A 1 99 ? 14.236 -9.623 -4.579 1.00 74.25 99 CYS A CA 1
ATOM 798 C C . CYS A 1 99 ? 15.014 -10.941 -4.740 1.00 74.25 99 CYS A C 1
ATOM 800 O O . CYS A 1 99 ? 14.825 -11.863 -3.945 1.00 74.25 99 CYS A O 1
ATOM 802 N N . GLU A 1 100 ? 15.912 -11.034 -5.725 1.00 81.62 100 GLU A N 1
ATOM 803 C CA . GLU A 1 100 ? 16.795 -12.195 -5.906 1.00 81.62 100 GLU A CA 1
ATOM 804 C C . GLU A 1 100 ? 17.746 -12.380 -4.725 1.00 81.62 100 GLU A C 1
ATOM 806 O O . GLU A 1 100 ? 17.854 -13.484 -4.192 1.00 81.62 100 GLU A O 1
ATOM 811 N N . TRP A 1 101 ? 18.392 -11.301 -4.279 1.00 80.88 101 TRP A N 1
ATOM 812 C CA . TRP A 1 101 ? 19.279 -11.322 -3.117 1.00 80.88 101 TRP A CA 1
ATOM 813 C C . TRP A 1 101 ? 18.548 -11.753 -1.835 1.00 80.88 101 TRP A C 1
ATOM 815 O O . TRP A 1 101 ? 19.108 -12.488 -1.025 1.00 80.88 101 TRP A O 1
ATOM 825 N N . LEU A 1 102 ? 17.278 -11.365 -1.687 1.00 67.56 102 LEU A N 1
ATOM 826 C CA . LEU A 1 102 ? 16.404 -11.779 -0.584 1.00 67.56 102 LEU A CA 1
ATOM 827 C C . LEU A 1 102 ? 15.841 -13.206 -0.731 1.00 67.56 102 LEU A C 1
ATOM 829 O O . LEU A 1 102 ? 15.136 -13.673 0.161 1.00 67.56 102 LEU A O 1
ATOM 833 N N . GLY A 1 103 ? 16.105 -13.902 -1.841 1.00 79.88 103 GLY A N 1
ATOM 834 C CA . GLY A 1 103 ? 15.578 -15.246 -2.106 1.00 79.88 103 GLY A CA 1
ATOM 835 C C . GLY A 1 103 ? 14.088 -15.292 -2.474 1.00 79.88 103 GLY A C 1
ATOM 836 O O . GLY A 1 103 ? 13.509 -16.374 -2.521 1.00 79.88 103 GLY A O 1
ATOM 837 N N . ILE A 1 104 ? 13.467 -14.140 -2.751 1.00 75.00 104 ILE A N 1
ATOM 838 C CA . ILE A 1 104 ? 12.071 -14.020 -3.214 1.00 75.00 104 ILE A CA 1
ATOM 839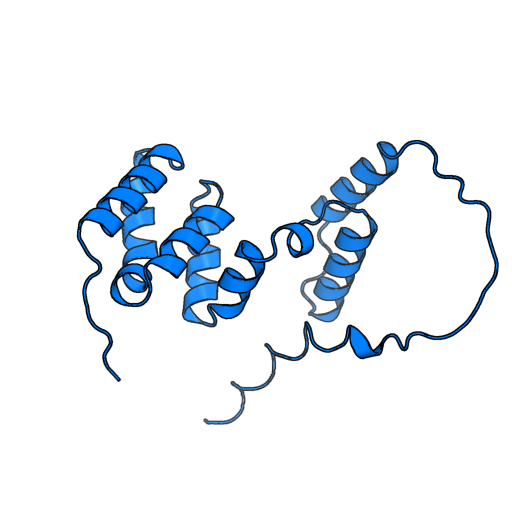 C C . ILE A 1 104 ? 11.966 -14.413 -4.699 1.00 75.00 104 ILE A C 1
ATOM 841 O O . ILE A 1 104 ? 10.926 -14.891 -5.150 1.00 75.00 104 ILE A O 1
ATOM 845 N N . GLY A 1 105 ? 13.068 -14.267 -5.443 1.00 77.31 105 GLY A N 1
ATOM 846 C CA . GLY A 1 105 ? 13.130 -14.503 -6.885 1.00 77.31 105 GLY A CA 1
ATOM 847 C C . GLY A 1 105 ? 12.664 -13.294 -7.698 1.00 77.31 105 GLY A C 1
ATOM 848 O O . GLY A 1 105 ? 12.226 -12.284 -7.149 1.00 77.31 105 GLY A O 1
ATOM 849 N N . ARG A 1 106 ? 12.798 -13.383 -9.024 1.00 83.69 106 ARG A N 1
ATOM 850 C CA . ARG A 1 106 ? 12.370 -12.322 -9.950 1.00 83.69 106 ARG A CA 1
ATOM 851 C C . ARG A 1 106 ? 10.869 -12.378 -10.211 1.00 83.69 106 ARG A C 1
ATOM 853 O O . ARG A 1 106 ? 10.274 -13.455 -10.245 1.00 83.69 106 ARG A O 1
ATOM 860 N N . ASP A 1 107 ? 10.283 -11.214 -10.472 1.00 82.31 107 ASP A N 1
ATOM 861 C CA . ASP A 1 107 ? 8.886 -11.087 -10.882 1.00 82.31 107 ASP A CA 1
ATOM 862 C C . ASP A 1 107 ? 8.792 -10.906 -12.405 1.00 82.31 107 ASP A C 1
ATOM 864 O O . ASP A 1 107 ? 9.177 -9.875 -12.962 1.00 82.31 107 ASP A O 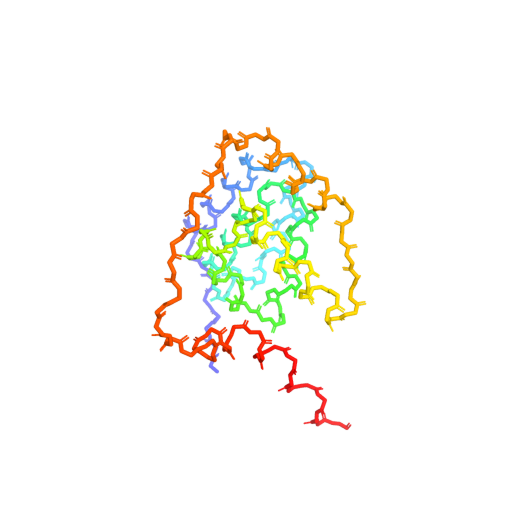1
ATOM 868 N N . SER A 1 108 ? 8.228 -11.907 -13.084 1.00 81.56 108 SER A N 1
ATOM 869 C CA . SER A 1 108 ? 8.066 -11.894 -14.541 1.00 81.56 108 SER A CA 1
ATOM 870 C C . SER A 1 108 ? 7.159 -10.769 -15.065 1.00 81.56 108 SER A C 1
ATOM 872 O O . SER A 1 108 ? 7.305 -10.354 -16.215 1.00 81.56 108 SER A O 1
ATOM 874 N N . GLU A 1 109 ? 6.228 -10.249 -14.257 1.00 81.94 109 GLU A N 1
ATOM 875 C CA . GLU A 1 109 ? 5.409 -9.096 -14.649 1.00 81.94 109 GLU A CA 1
ATOM 876 C C . GLU A 1 109 ? 6.233 -7.806 -14.634 1.00 81.94 109 GLU A C 1
ATOM 878 O O . GLU A 1 109 ? 6.079 -6.960 -15.520 1.00 81.94 109 GLU A O 1
ATOM 883 N N . LEU A 1 110 ? 7.164 -7.674 -13.684 1.00 80.50 110 LEU A N 1
ATOM 884 C CA . LEU A 1 110 ? 8.107 -6.558 -13.663 1.00 80.50 110 LEU A CA 1
ATOM 885 C C . LEU A 1 110 ? 9.072 -6.614 -14.852 1.00 80.50 110 LEU A C 1
ATOM 887 O O . LEU A 1 110 ? 9.348 -5.571 -15.443 1.00 80.50 110 LEU A O 1
ATOM 891 N N . ASP A 1 111 ? 9.522 -7.803 -15.262 1.00 86.25 111 ASP A N 1
ATOM 892 C CA . ASP A 1 111 ? 10.331 -7.965 -16.479 1.00 86.25 111 ASP A CA 1
ATOM 893 C C . ASP A 1 111 ? 9.568 -7.504 -17.729 1.00 86.25 111 ASP A C 1
ATOM 895 O O . ASP A 1 111 ? 10.090 -6.735 -18.539 1.00 86.25 111 ASP A O 1
ATOM 899 N N . ARG A 1 112 ? 8.292 -7.890 -17.864 1.00 82.38 112 ARG A N 1
ATOM 900 C CA . ARG A 1 112 ? 7.442 -7.411 -18.967 1.00 82.38 112 ARG A CA 1
ATOM 901 C C . ARG A 1 112 ? 7.274 -5.899 -18.938 1.00 82.38 112 ARG A C 1
ATOM 903 O O . ARG A 1 112 ? 7.325 -5.254 -19.986 1.00 82.38 112 ARG A O 1
ATOM 910 N N . TYR A 1 113 ? 7.060 -5.328 -17.757 1.00 81.31 113 TYR A N 1
ATOM 911 C CA . TYR A 1 113 ? 6.882 -3.890 -17.604 1.00 81.31 113 TYR A CA 1
ATOM 912 C C . TYR A 1 113 ? 8.160 -3.115 -17.954 1.00 81.31 113 TYR A C 1
ATOM 914 O O . TYR A 1 113 ? 8.094 -2.122 -18.682 1.00 81.31 113 TYR A O 1
ATOM 922 N N . LYS A 1 114 ? 9.330 -3.622 -17.552 1.00 87.69 114 LYS A N 1
ATOM 923 C CA . LYS A 1 114 ? 10.640 -3.096 -17.954 1.00 87.69 114 LYS A CA 1
ATOM 924 C C . LYS A 1 114 ? 10.779 -3.041 -19.476 1.00 87.69 114 LYS A C 1
ATOM 926 O O . LYS A 1 114 ? 11.054 -1.971 -20.017 1.00 87.69 114 LYS A O 1
ATOM 931 N N . THR A 1 115 ? 10.496 -4.145 -20.172 1.00 89.06 115 THR A N 1
ATOM 932 C CA . THR A 1 115 ? 10.549 -4.197 -21.644 1.00 89.06 115 THR A CA 1
ATOM 933 C C . THR A 1 115 ? 9.594 -3.189 -22.292 1.00 89.06 115 THR A C 1
ATOM 935 O O . THR A 1 115 ? 9.940 -2.552 -23.287 1.00 89.06 115 THR A O 1
ATOM 938 N N . GLN A 1 116 ? 8.397 -2.986 -21.728 1.00 88.12 116 GLN A N 1
ATOM 939 C CA . GLN A 1 116 ? 7.463 -1.971 -22.229 1.00 88.12 116 GLN A CA 1
ATOM 940 C C . GLN A 1 116 ? 8.021 -0.552 -22.089 1.00 88.12 116 GLN A C 1
ATOM 942 O O . GLN A 1 116 ? 7.883 0.244 -23.019 1.00 88.12 116 GLN A O 1
ATOM 947 N N . LEU A 1 117 ? 8.655 -0.227 -20.961 1.00 86.00 117 LEU A N 1
ATOM 948 C CA . LEU A 1 117 ? 9.285 1.078 -20.749 1.00 86.00 117 LEU A CA 1
ATOM 949 C C . LEU A 1 117 ? 10.458 1.304 -21.710 1.00 86.00 117 LEU A C 1
ATOM 951 O O . LEU A 1 117 ? 10.553 2.374 -22.307 1.00 86.00 117 LEU A O 1
ATOM 955 N N . GLU A 1 118 ? 11.294 0.288 -21.926 1.00 87.12 118 GLU A N 1
ATOM 956 C CA . GLU A 1 118 ? 12.405 0.333 -22.887 1.00 87.12 118 GLU A CA 1
ATOM 957 C C . GLU A 1 118 ? 11.904 0.532 -24.323 1.00 87.12 118 GLU A C 1
ATOM 959 O O . GLU A 1 118 ? 12.448 1.353 -25.055 1.00 87.12 118 GLU A O 1
ATOM 964 N N . SER A 1 119 ? 10.811 -0.138 -24.709 1.00 83.38 119 SER A N 1
ATOM 965 C CA . SER A 1 119 ? 10.208 0.008 -26.043 1.00 83.38 119 SER A CA 1
ATOM 966 C C . SER A 1 119 ? 9.563 1.379 -26.295 1.00 83.38 119 SER A C 1
ATOM 968 O O . SER A 1 119 ? 9.398 1.783 -27.445 1.00 83.38 119 SER A O 1
ATOM 970 N N . LYS A 1 120 ? 9.174 2.089 -25.226 1.00 73.50 120 LYS A N 1
ATOM 971 C CA . LYS A 1 120 ? 8.544 3.418 -25.285 1.00 73.50 120 LYS A CA 1
ATOM 972 C C . LYS A 1 120 ? 9.548 4.564 -25.197 1.00 73.50 120 LYS A C 1
ATOM 974 O O . LYS A 1 120 ? 9.186 5.697 -25.515 1.00 73.50 120 LYS A O 1
ATOM 979 N N . ALA A 1 121 ? 10.778 4.307 -24.759 1.00 61.53 121 ALA A N 1
ATOM 980 C CA . ALA A 1 121 ? 11.815 5.323 -24.736 1.00 61.53 121 ALA A CA 1
ATOM 981 C C . ALA A 1 121 ? 12.232 5.659 -26.185 1.00 61.53 121 ALA A C 1
ATOM 983 O O . ALA A 1 121 ? 12.629 4.754 -26.921 1.00 61.53 121 ALA A O 1
ATOM 984 N N . PRO A 1 122 ? 12.156 6.926 -26.639 1.00 50.41 122 PRO A N 1
ATOM 985 C CA . PRO A 1 122 ? 12.716 7.294 -27.936 1.00 50.41 122 PRO A CA 1
ATOM 986 C C . PRO A 1 122 ? 14.222 7.010 -27.926 1.00 50.41 122 PRO A C 1
ATOM 988 O O . PRO A 1 122 ? 14.889 7.361 -26.953 1.00 50.41 122 PRO A O 1
ATOM 991 N N . ASP A 1 123 ? 14.708 6.360 -28.992 1.00 48.34 123 ASP A N 1
ATOM 992 C CA . ASP A 1 123 ? 16.079 5.870 -29.224 1.00 48.34 123 ASP A CA 1
ATOM 993 C C . ASP A 1 123 ? 17.151 6.782 -28.597 1.00 48.34 123 ASP A C 1
ATOM 995 O O . ASP A 1 123 ? 17.645 7.726 -29.215 1.00 48.34 123 ASP A O 1
ATOM 999 N N . ARG A 1 124 ? 17.515 6.517 -27.335 1.00 50.19 124 ARG A N 1
ATOM 1000 C CA . ARG A 1 124 ? 18.680 7.131 -26.696 1.00 50.19 124 ARG A CA 1
ATOM 1001 C C . ARG A 1 124 ? 19.895 6.285 -27.046 1.00 50.19 124 ARG A C 1
ATOM 1003 O O . ARG A 1 124 ? 20.453 5.602 -26.191 1.00 50.19 124 ARG A O 1
ATOM 1010 N N . ARG A 1 125 ? 20.360 6.381 -28.293 1.00 43.28 125 ARG A N 1
ATOM 1011 C CA . ARG A 1 125 ? 21.786 6.163 -28.565 1.00 43.28 125 ARG A CA 1
ATOM 1012 C C . ARG A 1 125 ? 22.550 7.263 -27.839 1.00 43.28 125 ARG A C 1
ATOM 1014 O O . ARG A 1 125 ? 22.648 8.386 -28.324 1.00 43.28 125 ARG A O 1
ATOM 1021 N N . ILE A 1 126 ? 23.034 6.965 -26.640 1.00 42.84 126 ILE A N 1
ATOM 1022 C CA . ILE A 1 126 ? 23.924 7.862 -25.907 1.00 42.84 126 ILE A CA 1
ATOM 1023 C C . ILE A 1 126 ? 25.309 7.784 -26.577 1.00 42.84 126 ILE A C 1
ATOM 1025 O O . ILE A 1 126 ? 25.827 6.676 -26.735 1.00 42.84 126 ILE A O 1
ATOM 1029 N N . PRO A 1 127 ? 25.935 8.907 -26.979 1.00 35.78 127 PRO A N 1
ATOM 1030 C CA . PRO A 1 127 ? 27.355 8.908 -27.289 1.00 35.78 127 PRO A CA 1
ATOM 1031 C C . PRO A 1 127 ? 28.132 8.694 -25.985 1.00 35.78 127 PRO A C 1
ATOM 1033 O O . PRO A 1 127 ? 27.944 9.424 -25.013 1.00 35.78 127 PRO A O 1
ATOM 1036 N N . VAL A 1 128 ? 28.991 7.676 -25.967 1.00 43.56 128 VAL A N 1
ATOM 1037 C CA . VAL A 1 128 ? 29.926 7.403 -24.869 1.00 43.56 128 VAL A CA 1
ATOM 1038 C C . VAL A 1 128 ? 30.817 8.635 -24.661 1.00 43.56 128 VAL A C 1
ATOM 1040 O O . VAL A 1 128 ? 31.504 9.061 -25.588 1.00 43.56 128 VAL A O 1
ATOM 1043 N N . LEU A 1 129 ? 30.807 9.197 -23.451 1.00 34.50 129 LEU A N 1
ATOM 1044 C CA . LEU A 1 129 ? 31.768 10.198 -22.977 1.00 34.50 129 LEU A CA 1
ATOM 1045 C C . LEU A 1 129 ? 32.449 9.667 -21.705 1.00 34.50 129 LEU A C 1
ATOM 1047 O O . LEU A 1 129 ? 31.836 8.879 -20.983 1.00 34.50 129 LEU A O 1
ATOM 1051 N N . PRO A 1 130 ? 33.731 10.014 -21.496 1.00 38.06 130 PRO A N 1
ATOM 1052 C CA . PRO A 1 130 ? 34.695 9.152 -20.826 1.00 38.06 130 PRO A CA 1
ATOM 1053 C C . PRO A 1 130 ? 34.644 9.241 -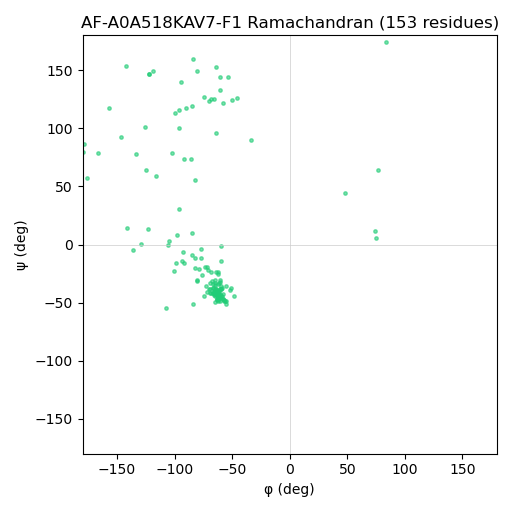19.299 1.00 38.06 130 PRO A C 1
ATOM 1055 O O . PRO A 1 130 ? 34.177 10.226 -18.728 1.00 38.06 130 PRO A O 1
ATOM 1058 N N . ASP A 1 131 ? 35.179 8.187 -18.684 1.00 50.47 131 ASP A N 1
ATOM 1059 C CA . ASP A 1 131 ? 35.409 8.016 -17.251 1.00 50.47 131 ASP A CA 1
ATOM 1060 C C . ASP A 1 131 ? 36.134 9.213 -16.611 1.00 50.47 131 ASP A C 1
ATOM 1062 O O . ASP A 1 131 ? 37.257 9.534 -16.990 1.00 50.47 131 ASP A O 1
ATOM 1066 N N . GLU A 1 132 ? 35.527 9.799 -15.575 1.00 33.53 132 GLU A N 1
ATOM 1067 C CA . GLU A 1 132 ? 36.166 10.670 -14.575 1.00 33.53 132 GLU A CA 1
ATOM 1068 C C . GLU A 1 132 ? 35.539 10.378 -13.183 1.00 33.53 132 GLU A C 1
ATOM 1070 O O . GLU A 1 132 ? 34.420 9.859 -13.094 1.00 33.53 132 GLU A O 1
ATOM 1075 N N . PRO A 1 133 ? 36.266 10.609 -12.074 1.00 39.16 133 PRO A N 1
ATOM 1076 C CA . PRO A 1 133 ? 36.301 9.681 -10.950 1.00 39.16 133 PRO A CA 1
ATOM 1077 C C . PRO A 1 133 ? 35.313 9.980 -9.810 1.00 39.16 133 PRO A C 1
ATOM 1079 O O . PRO A 1 133 ? 35.202 11.091 -9.305 1.00 39.16 133 PRO A O 1
ATOM 1082 N N . GLY A 1 134 ? 34.727 8.899 -9.287 1.00 39.19 134 GLY A N 1
ATOM 1083 C CA . GLY A 1 134 ? 34.796 8.606 -7.854 1.00 39.19 134 GLY A CA 1
ATOM 1084 C C . GLY A 1 134 ? 33.904 9.397 -6.897 1.00 39.19 134 GLY A C 1
ATOM 1085 O O . GLY A 1 134 ? 34.414 9.987 -5.949 1.00 39.19 134 GLY A O 1
ATOM 1086 N N . ILE A 1 135 ? 32.580 9.262 -7.017 1.00 32.97 135 ILE A N 1
ATOM 1087 C CA . ILE A 1 135 ? 31.725 9.261 -5.817 1.00 32.97 135 ILE A CA 1
ATOM 1088 C C . ILE A 1 135 ? 31.594 7.797 -5.358 1.00 32.97 135 ILE A C 1
ATOM 1090 O O . ILE A 1 135 ? 31.108 6.961 -6.127 1.00 32.97 135 ILE A O 1
ATOM 1094 N N . PRO A 1 136 ? 32.065 7.424 -4.154 1.00 32.31 136 PRO A N 1
ATOM 1095 C CA . PRO A 1 136 ? 32.066 6.034 -3.714 1.00 32.31 136 PRO A CA 1
ATOM 1096 C C . PRO A 1 136 ? 30.636 5.501 -3.543 1.00 32.31 136 PRO A C 1
ATOM 1098 O O . PRO A 1 136 ? 29.842 6.030 -2.767 1.00 32.31 136 PRO A O 1
ATOM 1101 N N . LYS A 1 137 ? 30.340 4.384 -4.222 1.00 38.88 137 LYS A N 1
ATOM 1102 C CA . LYS A 1 137 ? 29.044 3.670 -4.245 1.00 38.88 137 LYS A CA 1
ATOM 1103 C C . LYS A 1 137 ? 28.551 3.159 -2.876 1.00 38.88 137 LYS A C 1
ATOM 1105 O O . LYS A 1 137 ? 27.460 2.613 -2.784 1.00 38.88 137 LYS A O 1
ATOM 1110 N N . TRP A 1 138 ? 29.315 3.371 -1.806 1.00 38.47 138 TRP A N 1
ATOM 1111 C CA . TRP A 1 138 ? 28.927 3.045 -0.431 1.00 38.47 138 TRP A CA 1
ATOM 1112 C C . TRP A 1 138 ? 28.034 4.115 0.223 1.00 38.47 138 TRP A C 1
ATOM 1114 O O . TRP A 1 138 ? 27.435 3.852 1.259 1.00 38.47 138 TRP A O 1
ATOM 1124 N N . VAL A 1 139 ? 27.885 5.299 -0.386 1.00 33.19 139 VAL A N 1
ATOM 1125 C CA . VAL A 1 139 ? 26.997 6.364 0.130 1.00 33.19 139 VAL A CA 1
ATOM 1126 C C . VAL A 1 139 ? 25.511 6.091 -0.172 1.00 33.19 139 VAL A C 1
ATOM 1128 O O . VAL A 1 139 ? 24.642 6.679 0.460 1.00 33.19 139 VAL A O 1
ATOM 1131 N N . LEU A 1 140 ? 25.199 5.115 -1.035 1.00 35.56 140 LEU A N 1
ATOM 1132 C CA . LEU A 1 140 ? 23.838 4.581 -1.208 1.00 35.56 140 LEU A CA 1
ATOM 1133 C C . LEU A 1 140 ? 23.591 3.276 -0.421 1.00 35.56 140 LEU A C 1
ATOM 1135 O O . LEU A 1 140 ? 22.555 2.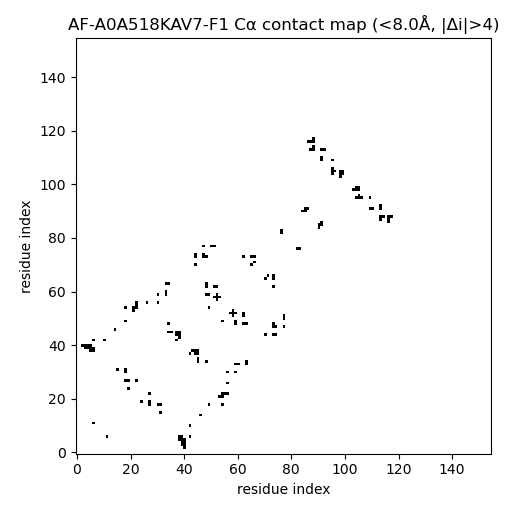638 -0.587 1.00 35.56 140 LEU A O 1
ATOM 1139 N N . LEU A 1 141 ? 24.529 2.865 0.442 1.00 34.91 141 LEU A N 1
ATOM 1140 C CA . LEU A 1 141 ? 24.524 1.551 1.098 1.00 34.91 141 LEU A CA 1
ATOM 1141 C C . LEU A 1 141 ? 23.910 1.551 2.510 1.00 34.91 14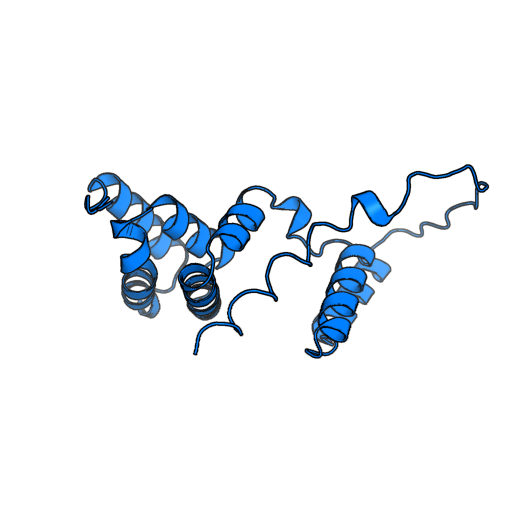1 LEU A C 1
ATOM 1143 O O . LEU A 1 141 ? 24.295 0.751 3.359 1.00 34.91 141 LEU A O 1
ATOM 1147 N N . LEU A 1 142 ? 22.940 2.432 2.771 1.00 34.66 142 LEU A N 1
ATOM 1148 C CA . LEU A 1 142 ? 22.210 2.476 4.049 1.00 34.66 142 LEU A CA 1
ATOM 1149 C C . LEU A 1 142 ? 20.682 2.344 3.924 1.00 34.66 142 LEU A C 1
ATOM 1151 O O . LEU A 1 142 ? 19.986 2.571 4.907 1.00 34.66 142 LEU A O 1
ATOM 1155 N N . VAL A 1 143 ? 20.148 1.929 2.767 1.00 42.38 143 VAL A N 1
ATOM 1156 C CA . VAL A 1 143 ? 18.682 1.844 2.554 1.00 42.38 143 VAL A CA 1
ATOM 1157 C C . VAL A 1 143 ? 18.114 0.412 2.569 1.00 42.38 143 VAL A C 1
ATOM 1159 O O . VAL A 1 143 ? 16.904 0.244 2.541 1.00 42.38 143 VAL A O 1
ATOM 1162 N N . THR A 1 144 ? 18.918 -0.645 2.747 1.00 40.44 144 THR A N 1
ATOM 1163 C CA . THR A 1 144 ? 18.366 -2.018 2.909 1.00 40.44 144 THR A CA 1
ATOM 1164 C C . THR A 1 144 ? 18.987 -2.881 4.015 1.00 40.44 144 THR A C 1
ATOM 1166 O O . THR A 1 144 ? 18.443 -3.936 4.326 1.00 40.44 144 THR A O 1
ATOM 1169 N N . CYS A 1 145 ? 20.032 -2.432 4.723 1.00 30.91 145 CYS A N 1
ATOM 1170 C CA . CYS A 1 145 ? 20.595 -3.178 5.869 1.00 30.91 145 CYS A CA 1
ATOM 1171 C C . CYS A 1 145 ? 19.887 -2.928 7.222 1.00 30.91 145 CYS A C 1
ATOM 1173 O O . CYS A 1 145 ? 20.387 -3.350 8.260 1.00 30.91 145 CYS A O 1
ATOM 1175 N N . GLY A 1 146 ? 18.732 -2.255 7.245 1.00 35.25 146 GLY A N 1
ATOM 1176 C CA . GLY A 1 146 ? 18.051 -1.849 8.483 1.00 35.25 146 GLY A CA 1
ATOM 1177 C C . GLY A 1 146 ? 16.804 -2.641 8.895 1.00 35.25 146 GLY A C 1
ATOM 1178 O O . GLY A 1 146 ? 16.180 -2.240 9.875 1.00 35.25 146 GLY A O 1
ATOM 1179 N N . VAL A 1 147 ? 16.404 -3.702 8.174 1.00 42.91 147 VAL A N 1
ATOM 1180 C CA . VAL A 1 147 ? 15.141 -4.433 8.466 1.00 42.91 147 VAL A CA 1
ATOM 1181 C C . VAL A 1 147 ? 15.304 -5.959 8.587 1.00 42.91 147 VAL A C 1
ATOM 1183 O O . VAL A 1 147 ? 14.364 -6.656 8.949 1.00 42.91 147 VAL A O 1
ATOM 1186 N N . ILE A 1 148 ? 16.510 -6.517 8.441 1.00 38.56 148 ILE A N 1
ATOM 1187 C CA . ILE A 1 148 ? 16.767 -7.911 8.849 1.00 38.56 148 ILE A CA 1
ATOM 1188 C C . ILE A 1 148 ? 18.063 -7.968 9.646 1.00 38.56 148 ILE A C 1
ATOM 1190 O O . ILE A 1 148 ? 19.099 -8.325 9.110 1.00 38.56 148 ILE A O 1
ATOM 1194 N N . LEU A 1 149 ? 17.994 -7.557 10.914 1.00 38.31 149 LEU A N 1
ATOM 1195 C CA . LEU A 1 149 ? 18.803 -8.046 12.040 1.00 38.31 149 LEU A CA 1
ATOM 1196 C C . LEU A 1 149 ? 18.360 -7.283 13.304 1.00 38.31 149 LEU A C 1
ATOM 1198 O O . LEU A 1 149 ? 18.998 -6.309 13.670 1.00 38.31 149 LEU A O 1
ATOM 1202 N N . PHE A 1 150 ? 17.244 -7.681 13.933 1.00 33.28 150 PHE A N 1
ATOM 1203 C CA . PHE A 1 150 ? 17.077 -7.717 15.407 1.00 33.28 150 PHE A CA 1
ATOM 1204 C C . PHE A 1 150 ? 15.709 -8.305 15.823 1.00 33.28 150 PHE A C 1
ATOM 1206 O O . PHE A 1 150 ? 14.911 -7.684 16.516 1.00 33.28 150 PHE A O 1
ATOM 1213 N N . SER A 1 151 ? 15.406 -9.537 15.405 1.00 31.28 151 SER A N 1
ATOM 1214 C CA . SER A 1 151 ? 14.395 -10.365 16.103 1.00 31.28 151 SER A CA 1
ATOM 1215 C C . SER A 1 151 ? 14.759 -11.851 16.191 1.00 31.28 151 SER A C 1
ATOM 1217 O 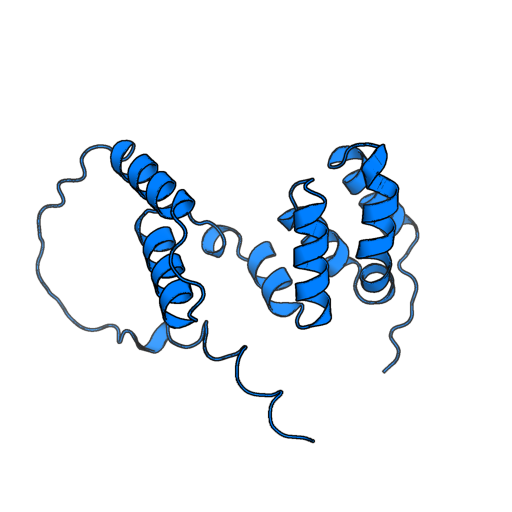O . SER A 1 151 ? 13.946 -12.663 16.605 1.00 31.28 151 SER A O 1
ATOM 1219 N N . PHE A 1 152 ? 16.017 -12.207 15.917 1.00 34.03 152 PHE A N 1
ATOM 1220 C CA . PHE A 1 152 ? 16.590 -13.498 16.310 1.00 34.03 152 PHE A CA 1
ATOM 1221 C C . PHE A 1 152 ? 17.739 -13.282 17.302 1.00 34.03 152 PHE A C 1
ATOM 1223 O O . PHE A 1 152 ? 18.880 -13.621 17.020 1.00 34.03 152 PHE A O 1
ATOM 1230 N N . MET A 1 153 ? 17.445 -12.652 18.446 1.00 33.00 153 MET A N 1
ATOM 1231 C CA . MET A 1 153 ? 18.196 -12.830 19.698 1.00 33.00 153 MET A CA 1
ATOM 1232 C C . MET A 1 153 ? 17.400 -12.224 20.867 1.00 33.00 153 MET A C 1
ATOM 1234 O O . MET A 1 153 ? 17.635 -11.085 21.249 1.00 33.00 153 MET A O 1
ATOM 1238 N N . ILE A 1 154 ? 16.393 -12.960 21.348 1.00 39.22 154 ILE A N 1
ATOM 1239 C CA . ILE A 1 154 ? 15.963 -13.150 22.752 1.00 39.22 154 ILE A CA 1
ATOM 1240 C C . ILE A 1 154 ? 14.773 -14.122 22.679 1.00 39.22 154 ILE A C 1
ATOM 1242 O O . ILE A 1 154 ? 13.623 -13.719 22.519 1.00 39.22 154 ILE A O 1
ATOM 1246 N N . ALA A 1 155 ? 15.111 -15.410 22.688 1.00 34.66 155 ALA A N 1
ATOM 1247 C CA . ALA A 1 155 ? 14.407 -16.544 23.289 1.00 34.66 155 ALA A CA 1
ATOM 1248 C C . ALA A 1 155 ? 15.254 -17.789 23.001 1.00 34.66 155 ALA A C 1
ATOM 1250 O O . ALA A 1 155 ? 15.437 -18.103 21.804 1.00 34.66 155 ALA A O 1
#

pLDDT: mean 73.4, std 20.99, 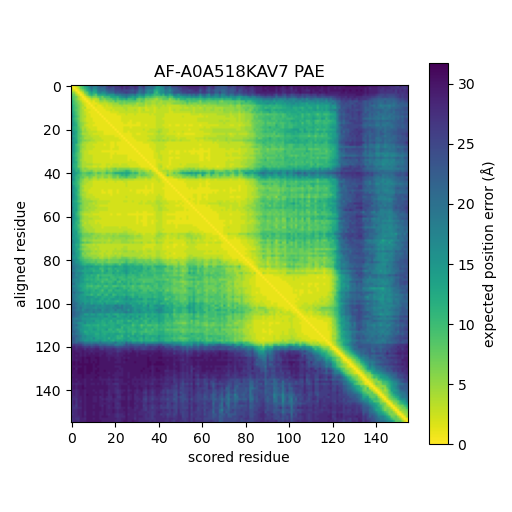range [30.91, 96.06]